Protein AF-A0A7R9W4Q2-F1 (afdb_monomer)

Organism: NCBI:txid2749911

InterPro domains:
  IPR005226 UPF0014 family [PF03649] (8-123)
  IPR005226 UPF0014 family [PTHR30028] (3-123)

Sequence (123 aa):
GSALAFALALGIPQPRKPRFNAGTVIPLGGMLLGNAVSALALCADSLLGDLRDNVDEVELLLARGATAKEASSPSAQGAVRTALTPTITSLSVCGLIHIPGVMTGSILAGMKPGEAGRSQAIV

Mean predicted aligned error: 15.42 Å

Solvent-accessible surface area (backbone atoms only — not comparable to full-atom values): 6985 Å² total; per-residue (Å²): 118,69,69,63,55,53,41,58,76,68,67,56,79,74,82,75,76,67,96,64,59,64,88,54,50,54,59,51,52,50,52,55,49,51,52,49,52,53,32,50,52,45,22,52,52,42,26,54,47,43,49,62,77,39,40,70,59,32,50,52,33,43,76,71,69,44,50,74,66,63,41,41,41,65,35,49,54,50,10,50,53,61,27,43,46,62,58,50,53,52,52,53,40,64,75,72,68,70,63,55,69,70,40,47,54,38,39,76,71,69,42,55,71,78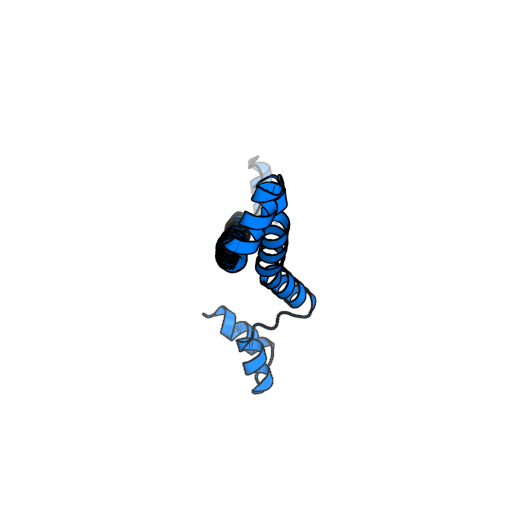,56,35,60,50,61,61,70,76,105

pLDDT: mean 72.3, std 14.65, range [40.31, 94.25]

Foldseek 3Di:
DVVVVVCVVVVPPDPDDPPDDCVPVVVVVVVVVVLVVQLVVQLVVQLVVVCVVCVVQLVVCVVVVHDNCRSSVVSNVVSNVRSCVVVVVVVVCVVPDPPPPQLVVVVVVVDDSVVSVVVVVVD

Structure (mmCIF, N/CA/C/O backbone):
data_AF-A0A7R9W4Q2-F1
#
_entry.id   AF-A0A7R9W4Q2-F1
#
loop_
_atom_site.group_PDB
_atom_site.id
_atom_site.type_symbol
_atom_site.label_atom_id
_atom_site.label_alt_id
_atom_site.label_comp_id
_atom_site.label_asym_id
_atom_site.label_entity_id
_atom_site.label_seq_id
_atom_site.pdbx_PDB_ins_code
_atom_site.Cartn_x
_atom_site.Cartn_y
_atom_site.Cartn_z
_atom_site.occupancy
_atom_site.B_iso_or_equiv
_atom_site.auth_seq_id
_atom_site.auth_comp_id
_atom_site.auth_asym_id
_atom_site.auth_atom_id
_atom_site.pdbx_PDB_model_num
ATOM 1 N N . GLY A 1 1 ? 47.457 3.382 -30.124 1.00 56.12 1 GLY A N 1
ATOM 2 C CA . GLY A 1 1 ? 48.520 4.002 -29.307 1.00 56.12 1 GLY A CA 1
ATOM 3 C C . GLY A 1 1 ? 48.655 5.500 -29.541 1.00 56.12 1 GLY A C 1
ATOM 4 O O . GLY A 1 1 ? 48.660 6.247 -28.575 1.00 56.12 1 GLY A O 1
ATOM 5 N N . SER A 1 2 ? 48.728 5.955 -30.797 1.00 64.62 2 SER A N 1
ATOM 6 C CA . SER A 1 2 ? 49.041 7.348 -31.172 1.00 64.62 2 SER A CA 1
ATOM 7 C C . SER A 1 2 ? 47.982 8.401 -30.798 1.00 64.62 2 SER A C 1
ATOM 9 O O . SER A 1 2 ? 48.347 9.491 -30.375 1.00 64.62 2 SER A O 1
ATOM 11 N N . ALA A 1 3 ? 46.684 8.085 -30.871 1.00 63.62 3 ALA A N 1
ATOM 12 C CA . ALA A 1 3 ? 45.616 9.045 -30.543 1.00 63.62 3 ALA A CA 1
ATOM 13 C C . ALA A 1 3 ? 45.544 9.403 -29.042 1.00 63.62 3 ALA A C 1
ATOM 15 O O . ALA A 1 3 ? 45.248 10.537 -28.677 1.00 63.62 3 ALA A O 1
ATOM 16 N N . LEU A 1 4 ? 45.867 8.441 -28.171 1.00 65.56 4 LEU A N 1
ATOM 17 C CA . LEU A 1 4 ? 45.893 8.624 -26.716 1.00 65.56 4 LEU A CA 1
ATOM 18 C C . LEU A 1 4 ? 47.060 9.517 -26.277 1.00 65.56 4 LEU A C 1
ATOM 20 O O . LEU A 1 4 ? 46.884 10.361 -25.405 1.00 65.56 4 LEU A O 1
ATOM 24 N N . ALA A 1 5 ? 48.223 9.367 -26.919 1.00 69.00 5 ALA A N 1
ATOM 25 C CA . ALA A 1 5 ? 49.392 10.209 -26.673 1.00 69.00 5 ALA A CA 1
ATOM 26 C C . ALA A 1 5 ? 49.152 11.665 -27.110 1.00 69.00 5 ALA A C 1
ATOM 28 O O . ALA A 1 5 ? 49.518 12.594 -26.393 1.00 69.00 5 ALA A O 1
ATOM 29 N N . PHE A 1 6 ? 48.471 11.864 -28.244 1.00 71.81 6 PHE A N 1
ATOM 30 C CA . PHE A 1 6 ? 48.130 13.193 -28.754 1.00 71.81 6 PHE A CA 1
ATOM 31 C C . PHE A 1 6 ? 47.123 13.929 -27.852 1.00 71.81 6 PHE A C 1
ATOM 33 O O . PHE A 1 6 ? 47.285 15.114 -27.572 1.00 71.81 6 PHE A O 1
ATOM 40 N N . ALA A 1 7 ? 46.123 13.214 -27.321 1.00 67.38 7 ALA A N 1
ATOM 41 C CA . ALA A 1 7 ? 45.153 13.774 -26.377 1.00 67.38 7 ALA A CA 1
ATOM 42 C C . ALA A 1 7 ? 45.781 14.155 -25.022 1.00 67.38 7 ALA A C 1
ATOM 44 O O . ALA A 1 7 ? 45.367 15.139 -24.409 1.00 67.38 7 ALA A O 1
ATOM 45 N N . LEU A 1 8 ? 46.801 13.409 -24.575 1.00 67.50 8 LEU A N 1
ATOM 46 C CA . LEU A 1 8 ? 47.541 13.708 -23.344 1.00 67.50 8 LEU A CA 1
ATOM 47 C C . LEU A 1 8 ? 48.419 14.963 -23.494 1.00 67.50 8 LEU A C 1
ATOM 49 O O . LEU A 1 8 ? 48.486 15.771 -22.573 1.00 67.50 8 LEU A O 1
ATOM 53 N N . ALA A 1 9 ? 49.048 15.145 -24.662 1.00 71.44 9 ALA A N 1
ATOM 54 C CA . ALA A 1 9 ? 49.902 16.298 -24.967 1.00 71.44 9 ALA A CA 1
ATOM 55 C C . ALA A 1 9 ? 49.124 17.625 -25.070 1.00 71.44 9 ALA A C 1
ATOM 57 O O . ALA A 1 9 ? 49.675 18.682 -24.779 1.00 71.44 9 ALA A O 1
ATOM 58 N N . LEU A 1 10 ? 47.839 17.572 -25.438 1.00 75.75 10 LEU A N 1
ATOM 59 C CA . LEU A 1 10 ? 46.944 18.735 -25.524 1.00 75.75 10 LEU A CA 1
ATOM 60 C C . LEU A 1 10 ? 46.260 19.094 -24.192 1.00 75.75 10 LEU A C 1
ATOM 62 O O . LEU A 1 10 ? 45.435 20.005 -24.159 1.00 75.75 10 LEU A O 1
ATOM 66 N N . GLY A 1 11 ? 46.559 18.382 -23.098 1.00 69.06 11 GLY A N 1
ATOM 67 C CA . GLY A 1 11 ? 45.946 18.642 -21.792 1.00 69.06 11 GLY A CA 1
ATOM 68 C C . GLY A 1 11 ? 44.432 18.405 -21.760 1.00 69.06 11 GLY A C 1
ATOM 69 O O . GLY A 1 11 ? 43.748 18.944 -20.891 1.00 69.06 11 GLY A O 1
ATOM 70 N N . ILE A 1 12 ? 43.892 17.617 -22.699 1.00 74.38 12 ILE A N 1
ATOM 71 C CA . ILE A 1 12 ? 42.454 17.357 -22.782 1.00 74.38 12 ILE A CA 1
ATOM 72 C C . ILE A 1 12 ? 42.062 16.490 -21.576 1.00 74.38 12 ILE A C 1
ATOM 74 O O . ILE A 1 12 ? 42.561 15.364 -21.449 1.00 74.38 12 ILE A O 1
ATOM 78 N N . PRO A 1 13 ? 41.176 16.966 -20.680 1.00 69.38 13 PRO A N 1
ATOM 79 C CA . PRO A 1 13 ? 40.713 16.156 -19.568 1.00 69.38 13 PRO A CA 1
ATOM 80 C C . PRO A 1 13 ? 39.980 14.928 -20.116 1.00 69.38 13 PRO A C 1
ATOM 82 O O . PRO A 1 13 ? 39.018 15.042 -20.875 1.00 69.38 13 PRO A O 1
ATOM 85 N N . GLN A 1 14 ? 40.449 13.740 -19.730 1.00 70.69 14 GLN A N 1
ATOM 86 C CA . GLN A 1 14 ? 39.792 12.477 -20.063 1.00 70.69 14 GLN A CA 1
ATOM 87 C C . GLN A 1 14 ? 38.332 12.528 -19.584 1.00 70.69 14 GLN A C 1
ATOM 89 O O . GLN A 1 14 ? 38.090 12.976 -18.455 1.00 70.69 14 GLN A O 1
ATOM 94 N N . PRO A 1 15 ? 37.352 12.062 -20.381 1.00 63.19 15 PRO A N 1
ATOM 95 C CA . PRO A 1 15 ? 35.961 12.051 -19.956 1.00 63.19 15 PRO A CA 1
ATOM 96 C C . PRO A 1 15 ? 35.841 11.201 -18.689 1.00 63.19 15 PRO A C 1
ATOM 98 O O . PRO A 1 15 ? 36.019 9.980 -18.707 1.00 63.19 15 PRO A O 1
ATOM 101 N N . ARG A 1 16 ? 35.567 11.857 -17.555 1.00 61.69 16 ARG A N 1
ATOM 102 C CA . ARG A 1 16 ? 35.236 11.182 -16.299 1.00 61.69 16 ARG A CA 1
ATOM 103 C C . ARG A 1 16 ? 34.013 10.316 -16.573 1.00 61.69 16 ARG A C 1
ATOM 105 O O . ARG A 1 16 ? 32.934 10.849 -16.817 1.00 61.69 16 ARG A O 1
ATOM 112 N N . LYS A 1 17 ? 34.179 8.990 -16.541 1.00 63.78 17 LYS A N 1
ATOM 113 C CA . LYS A 1 17 ? 33.046 8.064 -16.624 1.00 63.78 17 LYS A CA 1
ATOM 114 C C . LYS A 1 17 ? 32.035 8.462 -15.539 1.00 63.78 17 LYS A C 1
ATOM 116 O O . LYS A 1 17 ? 32.424 8.502 -14.365 1.00 63.78 17 LYS A O 1
ATOM 121 N N . PRO A 1 18 ? 30.785 8.805 -15.892 1.00 66.19 18 PRO A N 1
ATOM 122 C CA . PRO A 1 18 ? 29.788 9.151 -14.894 1.00 66.19 18 PRO A CA 1
ATOM 123 C C . PRO A 1 18 ? 29.572 7.941 -13.981 1.00 66.19 18 PRO A C 1
ATOM 125 O O . PRO A 1 18 ? 29.458 6.811 -14.452 1.00 66.19 18 PRO A O 1
ATOM 128 N N . ARG A 1 19 ? 29.540 8.173 -12.661 1.00 66.00 19 ARG A N 1
ATOM 129 C CA . ARG A 1 19 ? 29.320 7.110 -11.65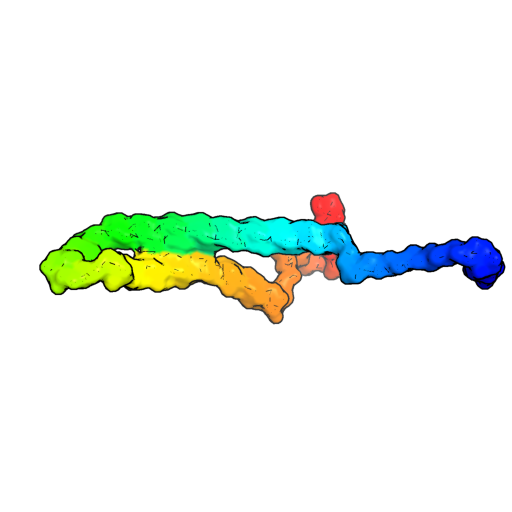8 1.00 66.00 19 ARG A CA 1
ATOM 130 C C . ARG A 1 19 ? 27.957 6.427 -11.812 1.00 66.00 19 ARG A C 1
ATOM 132 O O . ARG A 1 19 ? 27.785 5.312 -11.339 1.00 66.00 19 ARG A O 1
ATOM 139 N N . PHE A 1 20 ? 27.022 7.088 -12.489 1.00 64.25 20 PHE A N 1
ATOM 140 C CA . PHE A 1 20 ? 25.675 6.608 -12.742 1.00 64.25 20 PHE A CA 1
ATOM 141 C C . PHE A 1 20 ? 25.379 6.668 -14.236 1.00 64.25 20 PHE A C 1
ATOM 143 O O . PHE A 1 20 ? 25.455 7.732 -14.852 1.00 64.25 20 PHE A O 1
ATOM 150 N N . ASN A 1 21 ? 25.038 5.519 -14.818 1.00 72.06 21 ASN A N 1
ATOM 151 C CA . ASN A 1 21 ? 24.508 5.464 -16.171 1.00 72.06 21 ASN A CA 1
ATOM 152 C C . ASN A 1 21 ? 23.027 5.864 -16.124 1.00 72.06 21 ASN A C 1
ATOM 154 O O . ASN A 1 21 ? 22.192 5.106 -15.627 1.00 72.06 21 ASN A O 1
ATOM 158 N N . ALA A 1 22 ? 22.704 7.056 -16.627 1.00 67.12 22 ALA A N 1
ATOM 159 C CA . ALA A 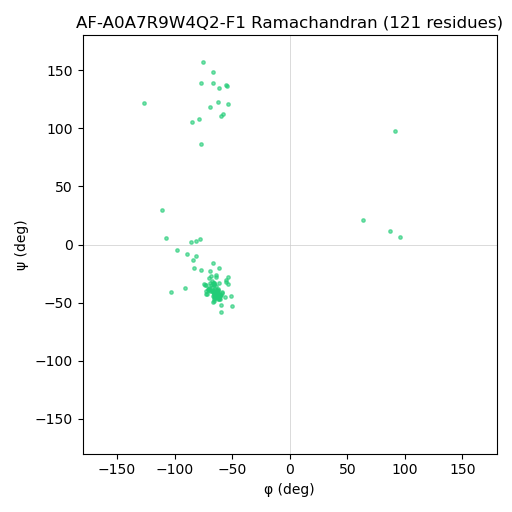1 22 ? 21.335 7.571 -16.653 1.00 67.12 22 ALA A CA 1
ATOM 160 C C . ALA A 1 22 ? 20.359 6.608 -17.359 1.00 67.12 22 ALA A C 1
ATOM 162 O O . ALA A 1 22 ? 19.219 6.472 -16.921 1.00 67.12 22 ALA A O 1
ATOM 163 N N . GLY A 1 23 ? 20.831 5.868 -18.372 1.00 70.50 23 GLY A N 1
ATOM 164 C CA . GLY A 1 23 ? 20.032 4.876 -19.098 1.00 70.50 23 GLY A CA 1
ATOM 165 C C . GLY A 1 23 ? 19.609 3.665 -18.262 1.00 70.50 23 GLY A C 1
ATOM 166 O O . GLY A 1 23 ? 18.687 2.960 -18.647 1.00 70.50 23 GLY A O 1
ATOM 167 N N . THR A 1 24 ? 20.237 3.432 -17.109 1.00 66.19 24 THR A N 1
ATOM 168 C CA . THR A 1 24 ? 19.852 2.360 -16.177 1.00 66.19 24 THR A CA 1
ATOM 169 C C . THR A 1 24 ? 19.092 2.913 -14.981 1.00 66.19 24 THR A C 1
ATOM 171 O O . THR A 1 24 ? 18.101 2.329 -14.561 1.00 66.19 24 THR A O 1
ATOM 174 N N . VAL A 1 25 ? 19.526 4.055 -14.443 1.00 71.00 25 VAL A N 1
ATOM 175 C CA . VAL A 1 25 ? 18.955 4.621 -13.212 1.00 71.00 25 VAL A CA 1
ATOM 176 C C . VAL A 1 25 ? 17.528 5.125 -13.421 1.00 71.00 25 VAL A C 1
ATOM 178 O O . VAL A 1 25 ? 16.680 4.907 -12.558 1.00 71.00 25 VAL A O 1
ATOM 181 N N . ILE A 1 26 ? 17.246 5.766 -14.560 1.00 70.38 26 ILE A N 1
ATOM 182 C CA . ILE A 1 26 ? 15.919 6.336 -14.831 1.00 70.38 26 ILE A CA 1
ATOM 183 C C . ILE A 1 26 ? 14.860 5.225 -14.972 1.00 70.38 26 ILE A C 1
ATOM 185 O O . ILE A 1 26 ? 13.855 5.294 -14.260 1.00 70.38 26 ILE A O 1
ATOM 189 N N . PRO A 1 27 ? 15.069 4.163 -15.782 1.00 71.19 27 PRO A N 1
ATOM 190 C CA . PRO A 1 27 ? 14.108 3.062 -15.858 1.00 71.19 27 PRO A CA 1
ATOM 191 C C . PRO A 1 27 ? 13.937 2.309 -14.536 1.00 71.19 27 PRO A C 1
ATOM 193 O O . PRO A 1 27 ? 12.809 1.995 -14.165 1.00 71.19 27 PRO A O 1
ATOM 196 N N . LEU A 1 28 ? 15.024 2.065 -13.788 1.00 69.12 28 LEU A N 1
ATOM 197 C CA . LEU A 1 28 ? 14.936 1.383 -12.491 1.00 69.12 28 LEU A CA 1
ATOM 198 C C . LEU A 1 28 ? 14.125 2.195 -11.478 1.00 69.12 28 LEU A C 1
ATOM 200 O O . LEU A 1 28 ? 13.270 1.643 -10.790 1.00 69.12 28 LEU A O 1
ATOM 204 N N . GLY A 1 29 ? 14.372 3.506 -11.401 1.00 69.75 29 GLY A N 1
ATOM 205 C CA . GLY A 1 29 ? 13.605 4.404 -10.542 1.00 69.75 29 GLY A CA 1
ATOM 206 C C . GLY A 1 29 ? 12.124 4.421 -10.918 1.00 69.75 29 GLY A C 1
ATOM 207 O O . GLY A 1 29 ? 11.269 4.309 -10.041 1.00 69.75 29 GLY A O 1
ATOM 208 N N . GLY A 1 30 ? 11.820 4.476 -12.218 1.00 71.12 30 GLY A N 1
ATOM 209 C CA . GLY A 1 30 ? 10.449 4.404 -12.726 1.00 71.12 30 GLY A CA 1
ATOM 210 C C . GLY A 1 30 ? 9.742 3.095 -12.363 1.00 71.12 30 GLY A C 1
ATOM 211 O O . GLY A 1 30 ? 8.606 3.124 -11.900 1.00 71.12 30 GLY A O 1
ATOM 212 N N . MET A 1 31 ? 10.422 1.954 -12.496 1.00 75.50 31 MET A N 1
ATOM 213 C CA . MET A 1 31 ? 9.875 0.646 -12.117 1.00 75.50 31 MET A CA 1
ATOM 214 C C . MET A 1 31 ? 9.636 0.521 -10.609 1.00 75.50 31 MET A C 1
ATOM 216 O O . MET A 1 31 ? 8.590 0.023 -10.195 1.00 75.50 31 MET A O 1
ATOM 220 N N . LEU A 1 32 ? 10.571 0.996 -9.780 1.00 70.56 32 LEU A N 1
ATOM 221 C CA . LEU A 1 32 ? 10.409 0.993 -8.323 1.00 70.56 32 LEU A CA 1
ATOM 222 C C . LEU A 1 32 ? 9.204 1.836 -7.895 1.00 70.56 32 LEU A C 1
ATOM 224 O O . LEU A 1 32 ? 8.382 1.375 -7.102 1.00 70.56 32 LEU A O 1
ATOM 228 N N . LEU A 1 33 ? 9.072 3.042 -8.453 1.00 73.75 33 LEU A N 1
ATOM 229 C CA . LEU A 1 33 ? 7.938 3.923 -8.181 1.00 73.75 33 LEU A CA 1
ATOM 230 C C . LEU A 1 33 ? 6.620 3.328 -8.691 1.00 73.75 33 LEU A C 1
ATOM 232 O O . LEU A 1 33 ? 5.632 3.345 -7.963 1.00 73.75 33 LEU A O 1
ATOM 236 N N . GLY A 1 34 ? 6.602 2.751 -9.894 1.00 75.38 34 GLY A N 1
ATOM 237 C CA . GLY A 1 34 ? 5.408 2.115 -10.460 1.00 75.38 34 GLY A CA 1
ATOM 238 C C . GLY A 1 34 ? 4.907 0.935 -9.621 1.00 75.38 34 GLY A C 1
ATOM 239 O O . GLY A 1 34 ? 3.711 0.839 -9.330 1.00 75.38 34 GLY A O 1
ATOM 240 N N . ASN A 1 35 ? 5.824 0.081 -9.157 1.00 7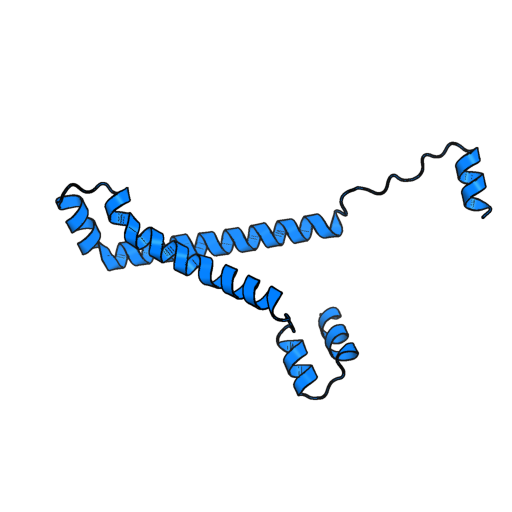7.00 35 ASN A N 1
ATOM 241 C CA . ASN A 1 35 ? 5.494 -1.023 -8.255 1.00 77.00 35 ASN A CA 1
ATOM 242 C C . ASN A 1 35 ? 4.984 -0.513 -6.900 1.00 77.00 35 ASN A C 1
ATOM 244 O O . ASN A 1 35 ? 4.006 -1.045 -6.376 1.00 77.00 35 ASN A O 1
ATOM 248 N N . ALA A 1 36 ? 5.595 0.543 -6.355 1.00 77.00 36 ALA A N 1
ATOM 249 C CA . ALA A 1 36 ? 5.157 1.146 -5.099 1.00 77.00 36 ALA A CA 1
ATOM 250 C C . ALA A 1 36 ? 3.744 1.743 -5.203 1.00 77.00 36 ALA A C 1
ATOM 252 O O . ALA A 1 36 ? 2.910 1.489 -4.337 1.00 77.00 36 ALA A O 1
ATOM 253 N N . VAL A 1 37 ? 3.447 2.488 -6.273 1.00 83.62 37 VAL A N 1
ATOM 254 C CA . VAL A 1 37 ? 2.113 3.068 -6.507 1.00 83.62 37 VAL A CA 1
ATOM 255 C C . VAL A 1 37 ? 1.057 1.974 -6.649 1.00 83.62 37 VAL A C 1
ATOM 257 O O . VAL A 1 37 ? -0.008 2.073 -6.045 1.00 83.62 37 VAL A O 1
ATOM 260 N N . SER A 1 38 ? 1.365 0.906 -7.387 1.00 83.38 38 SER A N 1
ATOM 261 C CA . SER A 1 38 ? 0.443 -0.222 -7.566 1.00 83.38 38 SER A CA 1
ATOM 262 C C . SER A 1 38 ? 0.157 -0.940 -6.243 1.00 83.38 38 SER A C 1
ATOM 264 O O . SER A 1 38 ? -0.996 -1.242 -5.937 1.00 83.38 38 SER A O 1
ATOM 266 N N . ALA A 1 39 ? 1.188 -1.159 -5.421 1.00 79.38 39 ALA A N 1
ATOM 267 C CA . ALA A 1 39 ? 1.034 -1.759 -4.097 1.00 79.38 39 ALA A CA 1
ATOM 268 C C . ALA A 1 39 ? 0.214 -0.866 -3.150 1.00 79.38 39 ALA A C 1
ATOM 270 O O . ALA A 1 39 ? -0.649 -1.365 -2.430 1.00 79.38 39 ALA A O 1
ATOM 271 N N . LEU A 1 40 ? 0.440 0.451 -3.172 1.00 81.69 40 LEU A N 1
ATOM 272 C CA . LEU A 1 40 ? -0.334 1.409 -2.377 1.00 81.69 40 LEU A CA 1
ATOM 273 C C . LEU A 1 40 ? -1.806 1.444 -2.793 1.00 81.69 40 LEU A C 1
ATOM 275 O O . LEU A 1 40 ? -2.674 1.449 -1.924 1.00 81.69 40 LEU A O 1
ATOM 279 N N . ALA A 1 41 ? -2.087 1.430 -4.098 1.00 85.44 41 ALA A N 1
ATOM 280 C CA . ALA A 1 41 ? -3.453 1.394 -4.611 1.00 85.44 41 ALA A CA 1
ATOM 281 C C . ALA A 1 41 ? -4.192 0.130 -4.145 1.00 85.44 41 ALA A C 1
ATOM 283 O O . ALA A 1 41 ? -5.292 0.232 -3.609 1.00 85.44 41 ALA A O 1
ATOM 284 N N . LEU A 1 42 ? -3.556 -1.043 -4.258 1.00 87.81 42 LEU A N 1
ATOM 285 C CA . LEU A 1 42 ? -4.130 -2.306 -3.788 1.00 87.81 42 LEU A CA 1
ATOM 286 C C . LEU A 1 42 ? -4.334 -2.321 -2.264 1.00 87.81 42 LEU A C 1
ATOM 288 O O . LEU A 1 42 ? -5.350 -2.812 -1.780 1.00 87.81 42 LEU A O 1
ATOM 292 N N . CYS A 1 43 ? -3.390 -1.760 -1.503 1.00 84.31 43 CYS A N 1
ATOM 293 C CA . CYS A 1 43 ? -3.511 -1.644 -0.051 1.00 84.31 43 CYS A CA 1
ATOM 294 C C . CYS A 1 43 ? -4.692 -0.757 0.350 1.00 84.31 43 CYS A C 1
ATOM 296 O O . CYS A 1 43 ? -5.425 -1.098 1.273 1.00 84.31 43 CYS A O 1
ATOM 298 N N . ALA A 1 44 ? -4.873 0.378 -0.325 1.00 85.31 44 ALA A N 1
ATOM 299 C CA . ALA A 1 44 ? -5.974 1.289 -0.047 1.00 85.31 44 ALA A CA 1
ATOM 300 C C . ALA A 1 44 ? -7.327 0.649 -0.381 1.00 85.31 44 ALA A C 1
ATOM 302 O O . ALA A 1 44 ? -8.244 0.724 0.432 1.00 85.31 44 ALA A O 1
ATOM 303 N N . ASP A 1 45 ? -7.433 -0.012 -1.535 1.00 89.75 45 ASP A N 1
ATOM 304 C CA . ASP A 1 45 ? -8.668 -0.675 -1.959 1.00 89.75 45 ASP A CA 1
ATOM 305 C C . ASP A 1 45 ? -9.037 -1.832 -1.018 1.00 89.75 45 ASP A C 1
ATOM 307 O O . ASP A 1 45 ? -10.158 -1.888 -0.519 1.00 89.75 45 ASP A O 1
ATOM 311 N N . SER A 1 46 ? -8.064 -2.679 -0.659 1.00 89.88 46 SER A N 1
ATOM 312 C CA . SER A 1 46 ? -8.269 -3.769 0.302 1.00 89.88 46 SER A CA 1
ATOM 313 C C . SER A 1 46 ? -8.633 -3.258 1.698 1.00 89.88 46 SER A C 1
ATOM 315 O O . SER A 1 46 ? -9.496 -3.844 2.341 1.00 89.88 46 SER A O 1
ATOM 317 N N . LEU A 1 47 ? -8.008 -2.173 2.170 1.00 90.12 47 LEU A N 1
ATOM 318 C CA . LEU A 1 47 ? -8.319 -1.587 3.477 1.00 90.12 47 LEU A CA 1
ATOM 319 C C . LEU A 1 47 ? -9.740 -1.026 3.511 1.00 90.12 47 LEU A C 1
ATOM 321 O O . LEU A 1 47 ? -10.476 -1.258 4.465 1.00 90.12 47 LEU A O 1
ATOM 325 N N . LEU A 1 48 ? -10.118 -0.264 2.484 1.00 90.94 48 LEU A N 1
ATOM 326 C CA . LEU A 1 48 ? -11.450 0.327 2.397 1.00 90.94 48 LEU A CA 1
ATOM 327 C C . LEU A 1 48 ? -12.528 -0.740 2.187 1.00 90.94 48 LEU A C 1
ATOM 329 O O . LEU A 1 48 ? -13.621 -0.582 2.726 1.00 90.94 48 LEU A O 1
ATOM 333 N N . GLY A 1 49 ? -12.224 -1.802 1.439 1.00 91.31 49 GLY A N 1
ATOM 334 C CA . GLY A 1 49 ? -13.078 -2.981 1.300 1.00 91.31 49 GLY A CA 1
ATOM 335 C C . GLY A 1 49 ? -13.325 -3.653 2.648 1.00 91.31 49 GLY A C 1
ATOM 336 O O . GLY A 1 49 ? -14.462 -3.684 3.105 1.00 91.31 49 GLY A O 1
ATOM 337 N N . ASP A 1 50 ? -12.260 -4.061 3.345 1.00 91.25 50 ASP A N 1
ATOM 338 C CA . ASP A 1 50 ? -12.372 -4.728 4.650 1.00 91.25 50 ASP A CA 1
ATOM 339 C C . ASP A 1 50 ? -13.097 -3.864 5.689 1.00 91.25 50 ASP A C 1
ATOM 341 O O . ASP A 1 50 ? -13.903 -4.378 6.463 1.00 91.25 50 ASP A O 1
ATOM 345 N N . LEU A 1 51 ? -12.830 -2.554 5.730 1.00 91.50 51 LEU A N 1
ATOM 346 C CA . LEU A 1 51 ? -13.513 -1.652 6.662 1.00 91.50 51 LEU A CA 1
ATOM 347 C C . LEU A 1 51 ? -15.007 -1.521 6.357 1.00 91.50 51 LEU A C 1
ATOM 349 O O . LEU A 1 51 ? -15.786 -1.339 7.287 1.00 91.50 51 LEU A O 1
ATOM 353 N N . ARG A 1 52 ? -15.408 -1.592 5.082 1.00 92.12 52 ARG A N 1
ATOM 354 C CA . ARG A 1 5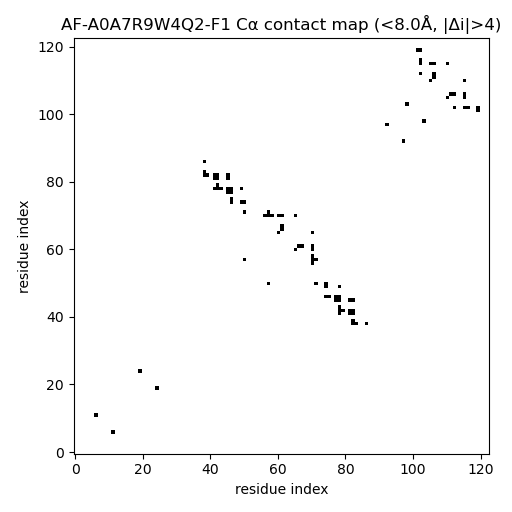2 ? -16.822 -1.576 4.680 1.00 92.12 52 ARG A CA 1
ATOM 355 C C . ARG A 1 52 ? -17.513 -2.887 5.017 1.00 92.12 52 ARG A C 1
ATOM 357 O O . ARG A 1 52 ? -18.627 -2.855 5.529 1.00 92.12 52 ARG A O 1
ATOM 364 N N . ASP A 1 53 ? -16.844 -4.005 4.764 1.00 92.19 53 ASP A N 1
ATOM 365 C CA . ASP A 1 53 ? -17.394 -5.338 5.006 1.00 92.19 53 ASP A CA 1
ATOM 366 C C . ASP A 1 53 ? -17.518 -5.644 6.508 1.00 92.19 53 ASP A C 1
ATOM 368 O O . ASP A 1 53 ? -18.419 -6.372 6.916 1.00 92.19 53 ASP A O 1
ATOM 372 N N . ASN A 1 54 ? -16.658 -5.044 7.342 1.00 91.69 54 ASN A N 1
ATOM 373 C CA . ASN A 1 54 ? -16.629 -5.242 8.796 1.00 91.69 54 ASN A CA 1
ATOM 374 C C . ASN A 1 54 ? -17.073 -3.994 9.584 1.00 91.69 54 ASN A C 1
ATOM 376 O O . ASN A 1 54 ? -16.624 -3.786 10.714 1.00 91.69 54 ASN A O 1
ATOM 380 N N . VAL A 1 55 ? -17.952 -3.160 9.009 1.00 92.62 55 VAL A N 1
ATOM 381 C CA . VAL A 1 55 ? -18.489 -1.954 9.675 1.00 92.62 55 VAL A CA 1
ATOM 382 C C . VAL A 1 55 ? -19.034 -2.273 11.068 1.00 92.62 55 VAL A C 1
ATOM 384 O O . VAL A 1 55 ? -18.699 -1.571 12.018 1.00 92.62 55 VAL A O 1
ATOM 387 N N . ASP A 1 56 ? -19.793 -3.361 11.210 1.00 93.44 56 ASP A N 1
ATOM 388 C CA . ASP A 1 56 ? -20.423 -3.733 12.481 1.00 93.44 56 ASP A CA 1
ATOM 389 C C . ASP A 1 56 ? -19.385 -4.010 13.583 1.00 93.44 56 ASP A C 1
ATOM 391 O O . ASP A 1 56 ? -19.566 -3.635 14.743 1.00 93.44 56 ASP A O 1
ATOM 395 N N . GLU A 1 57 ? -18.261 -4.640 13.229 1.00 91.56 57 GLU A N 1
ATOM 396 C CA . GLU A 1 57 ? -17.175 -4.929 14.167 1.00 91.56 57 GLU A CA 1
ATOM 397 C C . GLU A 1 57 ? -16.405 -3.656 14.540 1.00 91.56 57 GLU A C 1
ATOM 399 O O . GLU A 1 57 ? -16.082 -3.440 15.713 1.00 91.56 57 GLU A O 1
ATOM 404 N N . VAL A 1 58 ? -16.173 -2.770 13.569 1.00 92.44 58 VAL A N 1
ATOM 405 C CA . VAL A 1 58 ? -15.552 -1.460 13.805 1.00 92.44 58 VAL A CA 1
ATOM 406 C C . VAL A 1 58 ? -16.427 -0.612 14.732 1.00 92.44 58 VAL A C 1
ATOM 408 O O . VAL A 1 58 ? -15.921 -0.061 15.713 1.00 92.44 58 VAL A O 1
ATOM 411 N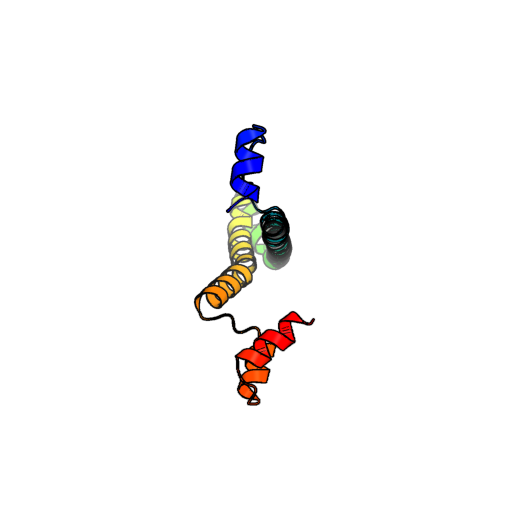 N . GLU A 1 59 ? -17.734 -0.534 14.481 1.00 92.88 59 GLU A N 1
ATOM 412 C CA . GLU A 1 59 ? -18.684 0.201 15.323 1.00 92.88 59 GLU A CA 1
ATOM 413 C C . GLU A 1 59 ? -18.778 -0.388 16.732 1.00 92.88 59 GLU A C 1
ATOM 415 O O . GLU A 1 59 ? -18.786 0.362 17.712 1.00 92.88 59 GLU A O 1
ATOM 420 N N . LEU A 1 60 ? -18.763 -1.717 16.862 1.00 93.44 60 LEU A N 1
ATOM 421 C CA . LEU A 1 60 ? -18.736 -2.391 18.159 1.00 93.44 60 LEU A CA 1
ATOM 422 C C . LEU A 1 60 ? -17.484 -2.029 18.969 1.00 93.44 60 LEU A C 1
ATOM 424 O O . LEU A 1 60 ? -17.575 -1.769 20.174 1.00 93.44 60 LEU A O 1
ATOM 428 N N . LEU A 1 61 ? -16.312 -2.014 18.331 1.00 91.44 61 LEU A N 1
ATOM 429 C CA . LEU A 1 61 ? -15.054 -1.648 18.982 1.00 91.44 61 LEU A CA 1
ATOM 430 C C . LEU A 1 61 ? -15.061 -0.176 19.410 1.00 91.44 61 LEU A C 1
ATOM 432 O O . LEU A 1 61 ? -14.702 0.128 20.550 1.00 91.44 61 LEU A O 1
ATOM 436 N N . LEU A 1 62 ? -15.540 0.723 18.547 1.00 92.38 62 LEU A N 1
ATOM 437 C CA . LEU A 1 62 ? -15.696 2.143 18.872 1.00 92.38 62 LEU A CA 1
ATOM 438 C C . LEU A 1 62 ? -16.684 2.356 20.030 1.00 92.38 62 LEU A C 1
ATOM 440 O O . LEU A 1 62 ? -16.389 3.108 20.960 1.00 92.38 62 LEU A O 1
ATOM 444 N N . ALA A 1 63 ? -17.816 1.647 20.037 1.00 94.25 63 ALA A N 1
ATOM 445 C CA . ALA A 1 63 ? -18.800 1.693 21.121 1.00 94.25 63 ALA A CA 1
ATOM 446 C C . ALA A 1 63 ? -18.242 1.157 22.452 1.00 94.25 63 ALA A C 1
ATOM 448 O O . ALA A 1 63 ? -18.675 1.574 23.527 1.00 94.25 63 ALA A O 1
ATOM 449 N N . ARG A 1 64 ? -17.245 0.265 22.393 1.00 92.62 64 ARG A N 1
ATOM 450 C CA . ARG A 1 64 ? -16.482 -0.216 23.556 1.00 92.62 64 ARG A CA 1
ATOM 451 C C . ARG A 1 64 ? -15.358 0.723 24.000 1.00 92.62 64 ARG A C 1
ATOM 453 O O . ARG A 1 64 ? -14.647 0.398 24.948 1.00 92.62 64 ARG A O 1
ATOM 460 N N . GLY A 1 65 ? -15.219 1.883 23.362 1.00 93.38 65 GLY A N 1
ATOM 461 C CA . GLY A 1 65 ? -14.222 2.895 23.700 1.00 93.38 65 GLY A CA 1
ATOM 462 C C . GLY A 1 65 ? -12.866 2.694 23.026 1.00 93.38 65 GLY A C 1
ATOM 463 O O . GLY A 1 65 ? -11.911 3.369 23.409 1.00 93.38 65 GLY A O 1
ATOM 464 N N . ALA A 1 66 ? -12.757 1.797 22.039 1.00 92.19 66 ALA A N 1
ATOM 465 C CA . ALA A 1 66 ? -11.547 1.691 21.232 1.00 92.19 66 ALA A CA 1
ATOM 466 C C . ALA A 1 66 ? -11.355 2.952 20.380 1.00 92.19 66 ALA A C 1
ATOM 468 O O . ALA A 1 66 ? -12.308 3.592 19.929 1.00 92.19 66 ALA A O 1
ATOM 469 N N . THR A 1 67 ? -10.104 3.303 20.119 1.00 92.62 67 THR A N 1
ATOM 470 C CA . THR A 1 67 ? -9.761 4.379 19.188 1.00 92.62 67 THR A CA 1
ATOM 471 C C . THR A 1 67 ? -9.941 3.921 17.737 1.00 92.62 67 THR A C 1
ATOM 473 O O . THR A 1 67 ? -9.834 2.736 17.424 1.00 92.62 67 THR A O 1
ATOM 476 N N . ALA A 1 68 ? -10.123 4.861 16.802 1.00 86.69 68 ALA A N 1
ATOM 477 C CA . ALA A 1 68 ? -10.230 4.541 15.372 1.00 86.69 68 ALA A CA 1
ATOM 478 C C . ALA A 1 68 ? -9.030 3.731 14.837 1.00 86.69 68 ALA A C 1
ATOM 480 O O . ALA A 1 68 ? -9.177 2.908 13.936 1.00 86.69 68 ALA A O 1
ATOM 481 N N . LYS A 1 69 ? -7.838 3.930 15.414 1.00 86.94 69 LYS A 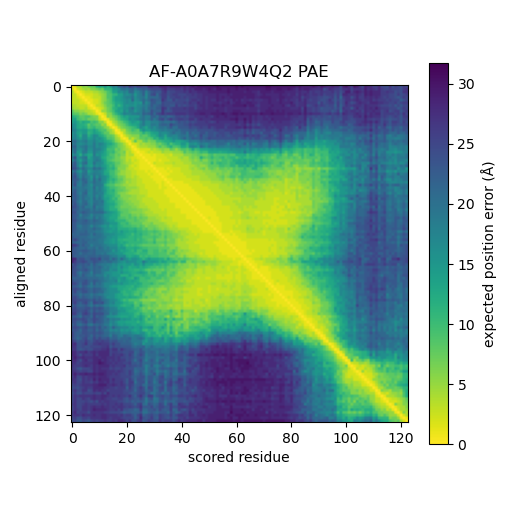N 1
ATOM 482 C CA . LYS A 1 69 ? -6.631 3.169 15.071 1.00 86.94 69 LYS A CA 1
ATOM 483 C C . LYS A 1 69 ? -6.700 1.719 15.556 1.00 86.94 69 LYS A C 1
ATOM 485 O O . LYS A 1 69 ? -6.239 0.829 14.854 1.00 86.94 69 LYS A O 1
ATOM 490 N N . GLU A 1 70 ? -7.254 1.480 16.740 1.00 88.25 70 GLU A N 1
ATOM 491 C CA . GLU A 1 70 ? -7.428 0.128 17.285 1.00 88.25 70 GLU A CA 1
ATOM 492 C C . GLU A 1 70 ? -8.525 -0.626 16.535 1.00 88.25 70 GLU A C 1
ATOM 494 O O . GLU A 1 70 ? -8.307 -1.771 16.151 1.00 88.25 70 GLU A O 1
ATOM 499 N N . ALA A 1 71 ? -9.644 0.041 16.241 1.00 89.12 71 ALA A N 1
ATOM 500 C CA . ALA A 1 71 ? -10.753 -0.548 15.496 1.00 89.12 71 ALA A CA 1
ATOM 501 C C . ALA A 1 71 ? -10.381 -0.898 14.041 1.00 89.12 71 ALA A C 1
ATOM 503 O O . ALA A 1 71 ? -10.824 -1.915 13.522 1.00 89.12 71 ALA A O 1
ATOM 504 N N . SER A 1 72 ? -9.518 -0.103 13.394 1.00 87.25 72 SER A N 1
ATOM 505 C CA . SER A 1 72 ? -9.046 -0.357 12.018 1.00 87.25 72 SER A CA 1
ATOM 506 C C . SER A 1 72 ? -7.785 -1.223 11.919 1.00 87.25 72 SER A C 1
ATOM 508 O O . SER A 1 72 ? -7.396 -1.614 10.818 1.00 87.25 72 SER A O 1
ATOM 510 N N . SER A 1 73 ? -7.128 -1.534 13.041 1.00 89.31 73 SER A N 1
ATOM 511 C CA . SER A 1 73 ? -5.871 -2.297 13.066 1.00 89.31 73 SER A CA 1
ATOM 512 C C . SER A 1 73 ? -5.967 -3.669 12.373 1.00 89.31 73 SER A C 1
ATOM 514 O O . SER A 1 73 ? -5.078 -3.971 11.570 1.00 89.31 73 SER A O 1
ATOM 516 N N . PRO A 1 74 ? -7.019 -4.489 12.592 1.00 86.94 74 PRO A N 1
ATOM 517 C CA . PRO A 1 74 ? -7.142 -5.789 11.928 1.00 86.94 74 PRO A CA 1
ATOM 518 C C . PRO A 1 74 ? -7.230 -5.651 10.401 1.00 86.94 74 PRO A C 1
ATOM 520 O O . PRO A 1 74 ? -6.481 -6.307 9.675 1.00 86.94 74 PRO A O 1
ATOM 523 N N . SER A 1 75 ? -8.064 -4.724 9.920 1.00 86.94 75 SER A N 1
ATOM 524 C CA . SER A 1 75 ? -8.240 -4.429 8.492 1.00 86.94 75 SER A CA 1
ATOM 525 C C . SER A 1 75 ? -6.960 -3.860 7.866 1.00 86.94 75 SER A C 1
ATOM 527 O O . SER A 1 75 ? -6.587 -4.228 6.756 1.00 86.94 75 SER A O 1
ATOM 529 N N . ALA A 1 76 ? -6.215 -3.016 8.590 1.00 83.75 76 ALA A N 1
ATOM 530 C CA . ALA A 1 76 ? -4.916 -2.507 8.144 1.00 83.75 76 ALA A CA 1
ATOM 531 C C . ALA A 1 76 ? -3.870 -3.622 7.995 1.00 83.75 76 ALA A C 1
ATOM 533 O O . ALA A 1 76 ? -3.121 -3.638 7.016 1.00 83.75 76 ALA A O 1
ATOM 534 N N . GLN A 1 77 ? -3.821 -4.578 8.927 1.00 86.44 77 GLN A N 1
ATOM 535 C CA . GLN A 1 77 ? -2.917 -5.727 8.828 1.00 86.44 77 GLN A CA 1
ATOM 536 C C . GLN A 1 77 ? -3.278 -6.645 7.652 1.00 86.44 77 GLN A C 1
ATOM 538 O O . GLN A 1 77 ? -2.380 -7.081 6.923 1.00 86.44 77 GLN A O 1
ATOM 543 N N . GLY A 1 78 ? -4.573 -6.904 7.441 1.00 85.00 78 GLY A N 1
ATOM 544 C CA . GLY A 1 78 ? -5.079 -7.661 6.293 1.00 85.00 78 GLY A CA 1
ATOM 545 C C . GLY A 1 78 ? -4.707 -7.000 4.967 1.00 85.00 78 GLY A C 1
ATOM 546 O O . GLY A 1 78 ? -4.053 -7.620 4.125 1.00 85.00 78 GLY A O 1
ATOM 547 N N . ALA A 1 79 ? -5.004 -5.709 4.834 1.00 82.62 79 ALA A N 1
ATOM 548 C CA . ALA A 1 79 ? -4.722 -4.928 3.635 1.00 82.62 79 ALA A CA 1
ATOM 549 C C . ALA A 1 79 ? -3.232 -4.886 3.272 1.00 82.62 79 ALA A C 1
ATOM 551 O O . ALA A 1 79 ? -2.869 -5.080 2.110 1.00 82.62 79 ALA A O 1
ATOM 552 N N . VAL A 1 80 ? -2.349 -4.701 4.260 1.00 80.50 80 VAL A N 1
ATOM 553 C CA . VAL A 1 80 ? -0.893 -4.733 4.042 1.00 80.50 80 VAL A CA 1
ATOM 554 C C . VAL A 1 80 ? -0.445 -6.112 3.561 1.00 80.50 80 VAL A C 1
ATOM 556 O O . VAL A 1 80 ? 0.363 -6.211 2.637 1.00 80.50 80 VAL A O 1
ATOM 559 N N . ARG A 1 81 ? -0.979 -7.194 4.138 1.00 82.25 81 ARG A N 1
ATOM 560 C CA . ARG A 1 81 ? -0.647 -8.560 3.713 1.00 82.25 81 ARG A CA 1
ATOM 561 C C . ARG A 1 81 ? -1.106 -8.829 2.275 1.00 82.25 81 ARG A C 1
ATOM 563 O O . ARG A 1 81 ? -0.330 -9.369 1.482 1.00 82.25 81 ARG A O 1
ATOM 570 N N . THR A 1 82 ? -2.316 -8.405 1.921 1.00 78.12 82 THR A N 1
ATOM 571 C CA . THR A 1 82 ? -2.860 -8.504 0.557 1.00 78.12 82 THR A CA 1
ATOM 572 C C . THR A 1 82 ? -2.011 -7.707 -0.433 1.00 78.12 82 THR A C 1
ATOM 574 O O . THR A 1 82 ? -1.586 -8.244 -1.456 1.00 78.12 82 THR A O 1
ATOM 577 N N . ALA A 1 83 ? -1.662 -6.465 -0.094 1.00 74.00 83 ALA A N 1
ATOM 578 C CA . ALA A 1 83 ? -0.851 -5.593 -0.938 1.00 74.00 83 ALA A CA 1
ATOM 579 C C . ALA A 1 83 ? 0.594 -6.079 -1.134 1.00 74.00 83 ALA A C 1
ATOM 581 O O . ALA A 1 83 ? 1.184 -5.872 -2.196 1.00 74.00 83 ALA A O 1
ATOM 582 N N . LEU A 1 84 ? 1.180 -6.737 -0.129 1.00 72.62 84 LEU A N 1
ATOM 583 C CA . LEU A 1 84 ? 2.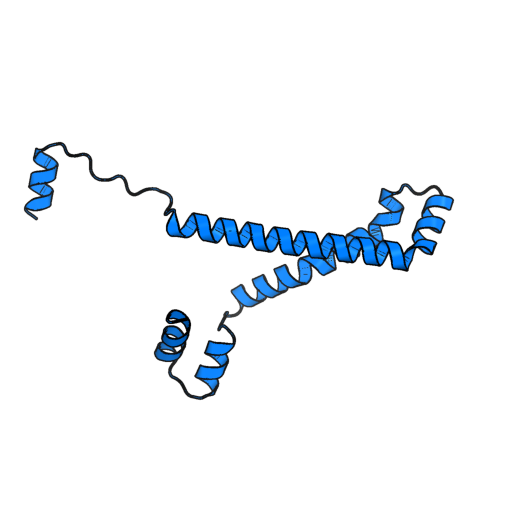554 -7.245 -0.193 1.00 72.62 84 LEU A CA 1
ATOM 584 C C . LEU A 1 84 ? 2.679 -8.601 -0.892 1.00 72.62 84 LEU A C 1
ATOM 586 O O . LEU A 1 84 ? 3.768 -8.932 -1.360 1.00 72.62 84 LEU A O 1
ATOM 590 N N . THR A 1 85 ? 1.592 -9.366 -1.002 1.00 76.06 85 THR A N 1
ATOM 591 C CA . THR A 1 85 ? 1.577 -10.671 -1.684 1.00 76.06 85 THR A CA 1
ATOM 592 C C . THR A 1 85 ? 2.208 -10.619 -3.088 1.00 76.06 85 THR A C 1
ATOM 594 O O . THR A 1 85 ? 3.163 -11.364 -3.315 1.00 76.06 85 THR A O 1
ATOM 597 N N . PRO A 1 86 ? 1.803 -9.723 -4.014 1.00 68.44 86 PRO A N 1
ATOM 598 C CA . PRO A 1 86 ? 2.407 -9.659 -5.350 1.00 68.44 86 PRO A CA 1
ATOM 599 C C . PRO A 1 86 ? 3.892 -9.268 -5.332 1.00 68.44 86 PRO A C 1
ATOM 601 O O . PRO A 1 86 ? 4.680 -9.809 -6.109 1.00 68.44 86 PRO A O 1
ATOM 604 N N . THR A 1 87 ? 4.303 -8.379 -4.424 1.00 66.75 87 THR A N 1
ATOM 605 C CA . THR A 1 87 ? 5.710 -7.974 -4.262 1.00 66.75 87 THR A CA 1
ATOM 606 C C . THR A 1 87 ? 6.573 -9.147 -3.803 1.00 66.75 87 THR A C 1
ATOM 608 O O . THR A 1 87 ? 7.648 -9.377 -4.357 1.00 66.75 87 THR A O 1
ATOM 611 N N . ILE A 1 88 ? 6.087 -9.929 -2.835 1.00 62.84 88 ILE A N 1
ATOM 612 C CA . ILE A 1 88 ? 6.775 -11.128 -2.344 1.00 62.84 88 ILE A CA 1
ATOM 613 C C . ILE A 1 88 ? 6.836 -12.184 -3.447 1.00 62.84 88 ILE A C 1
ATOM 615 O O . ILE A 1 88 ? 7.920 -12.682 -3.732 1.00 62.84 88 ILE A O 1
ATOM 619 N N . THR A 1 89 ? 5.722 -12.483 -4.120 1.00 60.12 89 THR A N 1
ATOM 620 C CA . THR A 1 89 ? 5.699 -13.460 -5.219 1.00 60.12 89 THR A CA 1
ATOM 621 C C . THR A 1 89 ? 6.653 -13.061 -6.348 1.00 60.12 89 THR A C 1
ATOM 623 O O . THR A 1 89 ? 7.399 -13.905 -6.839 1.00 60.12 89 THR A O 1
ATOM 626 N N . SER A 1 90 ? 6.708 -11.780 -6.720 1.00 58.12 90 SER A N 1
ATOM 627 C CA . SER A 1 90 ? 7.622 -11.284 -7.757 1.00 58.12 90 SER A CA 1
ATOM 628 C C . SER A 1 90 ? 9.100 -11.389 -7.343 1.00 58.12 90 SER A C 1
ATOM 630 O O . SER A 1 90 ? 9.941 -11.835 -8.129 1.00 58.12 90 SER A O 1
ATOM 632 N N . LEU A 1 91 ? 9.426 -11.078 -6.082 1.00 56.09 91 LEU A N 1
ATOM 633 C CA . LEU A 1 91 ? 10.777 -11.246 -5.529 1.00 56.09 91 LEU A CA 1
ATOM 634 C C . LEU A 1 91 ? 11.182 -12.724 -5.409 1.00 56.09 91 LEU A C 1
ATOM 636 O O . LEU A 1 91 ? 12.314 -13.076 -5.745 1.00 56.09 91 LEU A O 1
ATOM 640 N N . SER A 1 92 ? 10.266 -13.602 -4.994 1.00 51.25 92 SER A N 1
ATOM 641 C CA . SER A 1 92 ? 10.488 -15.052 -4.954 1.00 51.25 92 SER A CA 1
ATOM 642 C C . SER A 1 92 ? 10.748 -15.630 -6.348 1.00 51.25 92 SER A C 1
ATOM 644 O O . SER A 1 92 ? 11.629 -16.473 -6.500 1.00 51.25 92 SER A O 1
ATOM 646 N N . VAL A 1 93 ? 10.046 -15.148 -7.378 1.00 47.09 93 VAL A N 1
ATOM 647 C CA . VAL A 1 93 ? 10.270 -15.552 -8.778 1.00 47.09 93 VAL A CA 1
ATOM 648 C C . VAL A 1 93 ? 11.607 -15.021 -9.316 1.00 47.09 93 VAL A C 1
ATOM 650 O O . VAL A 1 93 ? 12.302 -15.739 -10.033 1.00 47.09 93 VAL A O 1
ATOM 653 N N . CYS A 1 94 ? 12.019 -13.806 -8.937 1.00 52.03 94 CYS A N 1
ATOM 654 C CA . CYS A 1 94 ? 13.335 -13.255 -9.290 1.00 52.03 94 CYS A CA 1
ATOM 655 C C . CYS A 1 94 ? 14.494 -14.110 -8.728 1.00 52.03 94 CYS A C 1
ATOM 657 O O . CYS A 1 94 ? 15.526 -14.263 -9.379 1.00 52.03 94 CYS A O 1
ATOM 659 N N . GLY A 1 95 ? 14.302 -14.726 -7.554 1.00 40.69 95 GLY A N 1
ATOM 660 C CA . GLY A 1 95 ? 15.284 -15.605 -6.906 1.00 40.69 95 GLY A CA 1
ATOM 661 C C . GLY A 1 95 ? 15.289 -17.072 -7.364 1.00 40.69 95 GLY A C 1
ATOM 662 O O . GLY A 1 95 ? 16.242 -17.78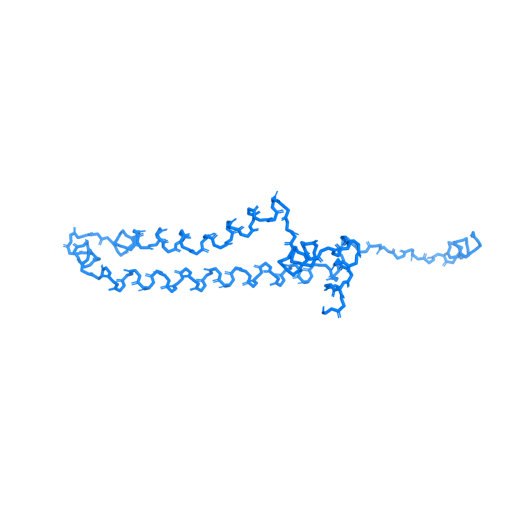2 -7.055 1.00 40.69 95 GLY A O 1
ATOM 663 N N . LEU A 1 96 ? 14.268 -17.537 -8.096 1.00 45.72 96 LEU A N 1
ATOM 664 C CA . LEU A 1 96 ? 14.087 -18.952 -8.474 1.00 45.72 96 LEU A CA 1
ATOM 665 C C . LEU A 1 96 ? 14.352 -19.274 -9.955 1.00 45.72 96 LEU A C 1
ATOM 667 O O . LEU A 1 96 ? 14.194 -20.426 -10.339 1.00 45.72 96 LEU A O 1
ATOM 671 N N . ILE A 1 97 ? 14.823 -18.305 -10.752 1.00 40.31 97 ILE A N 1
ATOM 672 C CA . ILE A 1 97 ? 14.921 -18.300 -12.229 1.00 40.31 97 ILE A CA 1
ATOM 673 C C . ILE A 1 97 ? 13.657 -17.694 -12.859 1.00 40.31 97 ILE A C 1
ATOM 675 O O . ILE A 1 97 ? 12.655 -18.361 -13.107 1.00 40.31 97 ILE A O 1
ATOM 679 N N . HIS A 1 98 ? 13.745 -16.409 -13.209 1.00 42.59 98 HIS A N 1
ATOM 680 C CA . HIS A 1 98 ? 12.783 -15.767 -14.096 1.00 42.59 98 HIS A CA 1
ATOM 681 C C . HIS A 1 98 ? 13.079 -16.192 -15.543 1.00 42.59 98 HIS A C 1
ATOM 683 O O . HIS A 1 98 ? 13.816 -15.517 -16.259 1.00 42.59 98 HIS A O 1
ATOM 689 N N . ILE A 1 99 ? 12.531 -17.330 -15.981 1.00 48.44 99 ILE A N 1
ATOM 690 C CA . ILE A 1 99 ? 12.317 -17.554 -17.415 1.00 48.44 99 ILE A CA 1
ATOM 691 C C . ILE A 1 99 ? 10.972 -16.881 -17.724 1.00 48.44 99 ILE A C 1
ATOM 693 O O . ILE A 1 99 ? 9.937 -17.381 -17.277 1.00 48.44 99 ILE A O 1
ATOM 697 N N . PRO A 1 100 ? 10.950 -15.714 -18.393 1.00 53.31 100 PRO A N 1
ATOM 698 C CA . PRO A 1 100 ? 9.698 -15.037 -18.720 1.00 53.31 100 PRO A CA 1
ATOM 699 C C . PRO A 1 100 ? 8.786 -16.003 -19.490 1.00 53.31 100 PRO A C 1
ATOM 701 O O . PRO A 1 100 ? 9.256 -16.724 -20.365 1.00 53.31 100 PRO A O 1
ATOM 704 N N . GLY A 1 101 ? 7.489 -16.046 -19.166 1.00 56.47 101 GLY A N 1
ATOM 705 C CA . GLY A 1 101 ? 6.585 -17.145 -19.556 1.00 56.47 101 GLY A CA 1
ATOM 706 C C . GLY A 1 101 ? 6.535 -17.490 -21.055 1.00 56.47 101 GLY A C 1
ATOM 707 O O . GLY A 1 101 ? 6.336 -18.650 -21.410 1.00 56.47 101 GLY A O 1
ATOM 708 N N . VAL A 1 102 ? 6.804 -16.526 -21.942 1.00 56.03 102 VAL A N 1
ATOM 709 C CA . VAL A 1 102 ? 6.914 -16.750 -23.399 1.00 56.03 102 VAL A CA 1
ATOM 710 C C . VAL A 1 102 ? 8.225 -17.462 -23.784 1.00 56.03 102 VAL A C 1
ATOM 712 O O . VAL A 1 102 ? 8.241 -18.301 -24.687 1.00 56.03 102 VAL A O 1
ATOM 715 N N . MET A 1 103 ? 9.324 -17.193 -23.073 1.00 54.88 103 MET A N 1
ATOM 716 C CA . MET A 1 103 ? 10.604 -17.891 -23.241 1.00 54.88 103 MET A CA 1
ATOM 717 C C . MET A 1 103 ? 10.512 -19.333 -22.729 1.00 54.88 103 MET A C 1
ATOM 719 O O . MET A 1 103 ? 11.000 -20.247 -23.387 1.00 54.88 103 MET A O 1
ATOM 723 N N . THR A 1 104 ? 9.812 -19.575 -21.615 1.00 57.88 104 THR A N 1
ATOM 724 C CA . THR A 1 104 ? 9.578 -20.942 -21.113 1.00 57.88 104 THR A CA 1
ATOM 725 C C . THR A 1 104 ? 8.727 -21.748 -22.091 1.00 57.88 104 THR A C 1
ATOM 727 O O . THR A 1 104 ? 9.073 -22.882 -22.410 1.00 57.88 104 THR A O 1
ATOM 730 N N . GLY A 1 105 ? 7.651 -21.153 -22.622 1.00 59.25 105 GLY A N 1
ATOM 731 C CA . GLY A 1 105 ? 6.787 -21.799 -23.615 1.00 59.25 105 GLY A CA 1
ATOM 732 C C . GLY A 1 105 ? 7.508 -22.141 -24.923 1.00 59.25 105 GLY A C 1
ATOM 733 O O . GLY A 1 105 ? 7.322 -23.232 -25.453 1.00 59.25 105 GLY A O 1
ATOM 734 N N . SER A 1 106 ? 8.383 -21.260 -25.418 1.00 55.31 106 SER A N 1
ATOM 735 C CA . SER A 1 106 ? 9.172 -21.515 -26.637 1.00 55.31 106 SER A CA 1
ATOM 736 C C . SER A 1 106 ? 10.289 -22.545 -26.427 1.00 55.31 106 SER A C 1
ATOM 738 O O . SER A 1 106 ? 10.522 -23.366 -27.314 1.00 55.31 106 SER A O 1
ATOM 740 N N . ILE A 1 107 ? 10.924 -22.582 -25.250 1.00 58.81 107 ILE A N 1
ATOM 741 C CA . ILE A 1 107 ? 11.900 -23.630 -24.899 1.00 58.81 107 ILE A CA 1
ATOM 742 C C . ILE A 1 107 ? 11.212 -24.999 -24.770 1.00 58.81 107 ILE A C 1
ATOM 744 O O . ILE A 1 107 ? 11.707 -25.983 -25.317 1.00 58.81 107 ILE A O 1
ATOM 748 N N . LEU A 1 108 ? 10.047 -25.072 -24.113 1.00 58.31 108 LEU A N 1
ATOM 749 C CA . LEU A 1 108 ? 9.250 -26.305 -24.027 1.00 58.31 108 LEU A CA 1
ATOM 750 C C . LEU A 1 108 ? 8.728 -26.766 -25.400 1.00 58.31 108 LEU A C 1
ATOM 752 O O . LEU A 1 108 ? 8.585 -27.964 -25.624 1.00 58.31 108 LEU A O 1
ATOM 756 N N . ALA A 1 109 ? 8.514 -25.836 -26.337 1.00 64.00 109 ALA A N 1
ATOM 757 C CA . ALA A 1 109 ? 8.187 -26.118 -27.737 1.00 64.00 109 ALA A CA 1
ATOM 758 C C . ALA A 1 109 ? 9.403 -26.543 -28.596 1.00 64.00 109 ALA A C 1
ATOM 760 O O . ALA A 1 109 ? 9.262 -26.728 -29.805 1.00 64.00 109 ALA A O 1
ATOM 761 N N . GLY A 1 110 ? 10.589 -26.714 -27.996 1.00 64.56 110 GLY A N 1
ATOM 762 C CA . GLY A 1 110 ? 11.791 -27.245 -28.651 1.00 64.56 110 GLY A CA 1
ATOM 763 C C . GLY A 1 110 ? 12.768 -26.195 -29.192 1.00 64.56 110 GLY A C 1
ATOM 764 O O . GLY A 1 110 ? 13.743 -26.555 -29.855 1.00 64.56 110 GLY A O 1
ATOM 765 N N . MET A 1 111 ? 12.546 -24.905 -28.923 1.00 62.41 111 MET A N 1
ATOM 766 C CA . MET A 1 111 ? 13.430 -23.828 -29.377 1.00 62.41 111 MET A CA 1
ATOM 767 C C . MET A 1 111 ? 14.698 -23.741 -28.514 1.00 62.41 111 MET A C 1
ATOM 769 O O . MET A 1 111 ? 14.649 -23.851 -27.286 1.00 62.41 111 MET A O 1
ATOM 773 N N . LYS A 1 112 ? 15.860 -23.516 -29.140 1.00 68.19 112 LYS A N 1
ATOM 774 C CA . LYS A 1 112 ? 17.136 -23.404 -28.415 1.00 68.19 112 LYS A CA 1
ATOM 775 C C . LYS A 1 112 ? 17.138 -22.141 -27.532 1.00 68.19 112 LYS A C 1
ATOM 777 O O . LYS A 1 112 ? 16.742 -21.078 -28.013 1.00 68.19 112 LYS A O 1
ATOM 782 N N . PRO A 1 113 ? 17.660 -22.189 -26.287 1.00 58.28 113 PRO A N 1
ATOM 783 C CA . PRO A 1 113 ? 17.610 -21.061 -25.344 1.00 58.28 113 PRO A CA 1
ATOM 784 C C . PRO A 1 113 ? 18.179 -19.740 -25.890 1.00 58.28 113 PRO A C 1
ATOM 786 O O . PRO A 1 113 ? 17.664 -18.665 -25.591 1.00 58.28 113 PRO A O 1
ATOM 789 N N . GLY A 1 114 ? 19.213 -19.816 -26.737 1.00 64.44 114 GLY A N 1
ATOM 790 C CA . GLY A 1 114 ? 19.817 -18.643 -27.379 1.00 64.44 114 GLY A CA 1
ATOM 791 C C . GLY A 1 114 ? 18.935 -17.961 -28.434 1.00 64.44 114 GLY A C 1
ATOM 792 O O . GLY A 1 114 ? 19.123 -16.777 -28.701 1.00 64.44 114 GLY A O 1
ATOM 793 N N . GLU A 1 115 ? 17.973 -18.674 -29.019 1.00 60.50 115 GLU A N 1
ATOM 794 C CA . GLU A 1 115 ? 17.012 -18.143 -29.999 1.00 60.50 115 GLU A CA 1
ATOM 795 C C . GLU A 1 115 ? 15.744 -17.623 -29.306 1.00 60.50 115 GLU A C 1
ATOM 797 O O . GLU A 1 115 ? 15.229 -16.559 -29.660 1.00 60.50 115 GLU A O 1
ATOM 802 N N . ALA A 1 116 ? 15.304 -18.311 -28.248 1.00 55.75 116 ALA A N 1
ATOM 803 C CA . ALA A 1 116 ? 14.174 -17.892 -27.422 1.00 55.75 116 ALA A CA 1
ATOM 804 C C . ALA A 1 116 ? 14.430 -16.526 -26.751 1.00 55.75 116 ALA A C 1
ATOM 806 O O . ALA A 1 116 ? 13.572 -15.643 -26.791 1.00 55.75 116 ALA A O 1
ATOM 807 N N . GLY A 1 117 ? 15.647 -16.302 -26.233 1.00 57.00 117 GLY A N 1
ATOM 808 C CA . GLY A 1 117 ? 16.040 -15.011 -25.655 1.00 57.00 117 GLY A CA 1
ATOM 809 C C . GLY A 1 117 ? 16.147 -13.870 -26.678 1.00 57.00 117 GLY A C 1
ATOM 810 O O . GLY A 1 117 ? 15.857 -12.722 -26.351 1.00 57.00 117 GLY A O 1
ATOM 811 N N . ARG A 1 118 ? 16.510 -14.162 -27.937 1.00 58.56 118 ARG A N 1
ATOM 812 C CA . ARG A 1 118 ? 16.560 -13.145 -29.007 1.00 58.56 118 ARG A CA 1
ATOM 813 C C . ARG A 1 118 ? 15.171 -12.729 -29.476 1.00 58.56 118 ARG A C 1
ATOM 815 O O . ARG A 1 118 ? 14.976 -11.561 -29.783 1.00 58.56 118 ARG A O 1
ATOM 822 N N . SER A 1 119 ? 14.214 -13.653 -29.495 1.00 53.16 119 SER A N 1
ATOM 823 C CA . SER A 1 119 ? 12.842 -13.371 -29.937 1.00 53.16 119 SER A CA 1
ATOM 824 C C . SER A 1 119 ? 12.117 -12.395 -29.004 1.00 53.16 119 SER A C 1
ATOM 826 O O . SER A 1 119 ? 11.353 -11.558 -29.469 1.00 53.16 119 SER A O 1
ATOM 828 N N . GLN A 1 120 ? 12.399 -12.447 -27.698 1.00 50.84 120 GLN A N 1
ATOM 829 C CA . GLN A 1 120 ? 11.855 -11.485 -26.732 1.00 50.84 120 GLN A CA 1
ATOM 830 C C . GLN A 1 120 ? 12.541 -10.117 -26.747 1.00 50.84 120 GLN A C 1
ATOM 832 O O . GLN A 1 120 ? 11.942 -9.150 -26.303 1.00 50.84 120 GLN A O 1
ATOM 837 N N . ALA A 1 121 ? 13.775 -10.020 -27.244 1.00 53.62 121 ALA A N 1
ATOM 838 C CA . ALA A 1 121 ? 14.490 -8.748 -27.346 1.00 53.62 121 ALA A CA 1
ATOM 839 C C . ALA A 1 121 ? 14.097 -7.924 -28.589 1.00 53.62 121 ALA A C 1
ATOM 841 O O . ALA A 1 121 ? 14.540 -6.788 -28.730 1.00 53.62 121 ALA A O 1
ATOM 842 N N . ILE A 1 122 ? 13.330 -8.515 -29.513 1.00 48.28 122 ILE A N 1
ATOM 843 C CA . ILE A 1 122 ? 12.901 -7.901 -30.781 1.00 48.28 122 ILE A CA 1
ATOM 844 C C . ILE A 1 122 ? 11.471 -7.320 -30.677 1.00 48.28 122 ILE A C 1
ATOM 846 O O . ILE A 1 122 ? 11.015 -6.660 -31.609 1.00 48.28 122 ILE A O 1
ATOM 850 N N . VAL A 1 123 ? 10.781 -7.514 -29.545 1.00 44.31 123 VAL A N 1
ATOM 851 C CA . VAL A 1 123 ? 9.465 -6.920 -29.234 1.00 44.31 123 VAL A CA 1
ATOM 852 C C . VAL A 1 123 ? 9.600 -5.725 -28.299 1.00 44.31 123 VAL A C 1
ATOM 854 O O . VAL A 1 123 ? 10.431 -5.801 -27.367 1.00 44.31 123 VAL A O 1
#

Secondary structure (DSSP, 8-state):
-HHHHHHHHTTPPP----SS-HHHHHHHHHHHHHHHHHHHHHHHHHHHHHHHHTHHHHHHHHHTT--HHHHHHHHHHHHHHHHHHHHHHHHHHHHS----HHHHHHHHTT--HHHHHHHHTT-

Radius of gyration: 26.35 Å; Cα contacts (8 Å, |Δi|>4): 50; chains: 1; bounding box: 70×46×55 Å

Nearest PDB structures (foldseek):
  5aji-assembly1_E  TM=3.501E-01  e=3.167E+00  Escherichia coli
  5mm1-assembly1_A  TM=2.716E-01  e=2.499E+00  Pyrococcus furiosus DSM 3638
  5mm0-assembly1_A  TM=3.121E-01  e=9.195E+00  Pyrococcus furiosus DSM 3638